Protein AF-A0A6I2R5J3-F1 (afdb_monomer)

Structure (mmCIF, N/CA/C/O backbone):
data_AF-A0A6I2R5J3-F1
#
_entry.id   AF-A0A6I2R5J3-F1
#
loop_
_atom_site.group_PDB
_atom_site.id
_atom_site.type_symbol
_atom_site.label_atom_id
_atom_site.label_alt_id
_atom_site.label_comp_id
_atom_site.label_asym_id
_atom_site.label_entity_id
_atom_site.label_seq_id
_atom_site.pdbx_PDB_ins_code
_atom_site.Cartn_x
_atom_site.Cartn_y
_atom_site.Cartn_z
_atom_site.occupancy
_atom_site.B_iso_or_equiv
_atom_site.auth_seq_id
_atom_site.auth_comp_id
_atom_site.auth_asym_id
_atom_site.auth_atom_id
_atom_site.pdbx_PDB_model_num
ATOM 1 N N . MET A 1 1 ? 14.436 -6.786 7.244 1.00 72.38 1 MET A N 1
ATOM 2 C CA . MET A 1 1 ? 13.954 -5.458 7.673 1.00 72.38 1 MET A CA 1
ATOM 3 C C . MET A 1 1 ? 12.471 -5.577 7.965 1.00 72.38 1 MET A C 1
ATOM 5 O O . MET A 1 1 ? 11.768 -6.197 7.166 1.00 72.38 1 MET A O 1
ATOM 9 N N . GLY A 1 2 ? 12.051 -5.116 9.142 1.00 89.00 2 GLY A N 1
ATOM 10 C CA . GLY A 1 2 ? 10.640 -5.061 9.518 1.00 89.00 2 GLY A CA 1
ATOM 11 C C . GLY A 1 2 ? 10.014 -3.748 9.069 1.00 89.00 2 GLY A C 1
ATOM 12 O O . GLY A 1 2 ? 10.743 -2.795 8.826 1.00 89.00 2 GLY A O 1
ATOM 13 N N . VAL A 1 3 ? 8.694 -3.744 8.941 1.00 95.38 3 VAL A N 1
ATOM 14 C CA . VAL A 1 3 ? 7.862 -2.565 8.709 1.00 95.38 3 VAL A CA 1
ATOM 15 C C . VAL A 1 3 ? 6.741 -2.611 9.736 1.00 95.38 3 VAL A C 1
ATOM 17 O O . VAL A 1 3 ? 6.055 -3.634 9.848 1.00 95.38 3 VAL A O 1
ATOM 20 N N . SER A 1 4 ? 6.545 -1.519 10.464 1.00 97.00 4 SER A N 1
ATOM 21 C CA . SER A 1 4 ? 5.436 -1.367 11.407 1.00 97.00 4 SER A CA 1
ATOM 22 C C . SER A 1 4 ? 4.466 -0.318 10.887 1.00 97.00 4 SER A C 1
ATOM 24 O O . SER A 1 4 ? 4.842 0.838 10.726 1.00 97.00 4 SER A O 1
ATOM 26 N N . ILE A 1 5 ? 3.214 -0.698 10.626 1.00 97.69 5 ILE A N 1
ATOM 27 C CA . ILE A 1 5 ? 2.158 0.247 10.234 1.00 97.69 5 ILE A CA 1
ATOM 28 C C . ILE A 1 5 ? 1.406 0.662 11.491 1.00 97.69 5 ILE A C 1
ATOM 30 O O . ILE A 1 5 ? 1.012 -0.192 12.280 1.00 97.69 5 ILE A O 1
ATOM 34 N N . THR A 1 6 ? 1.165 1.958 11.681 1.00 98.44 6 THR A N 1
ATOM 35 C CA . THR A 1 6 ? 0.516 2.484 12.887 1.00 98.44 6 THR A CA 1
ATOM 36 C C . THR A 1 6 ? -0.507 3.569 12.560 1.00 98.44 6 THR A C 1
ATOM 38 O O . THR A 1 6 ? -0.234 4.492 11.78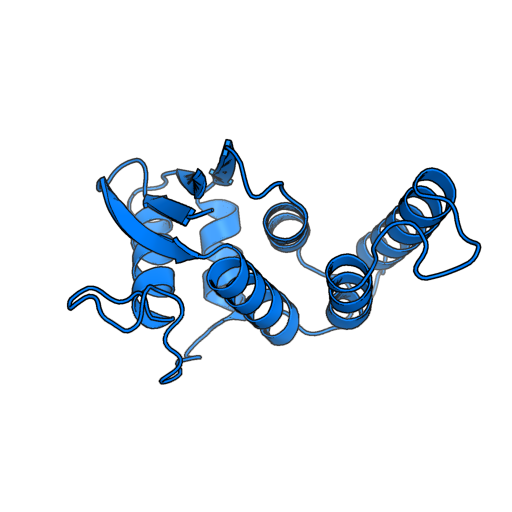8 1.00 98.44 6 THR A O 1
ATOM 41 N N . CYS A 1 7 ? -1.672 3.521 13.212 1.00 98.38 7 CYS A N 1
ATOM 42 C CA . CYS A 1 7 ? -2.554 4.686 13.302 1.00 98.38 7 CYS A CA 1
ATOM 43 C C . CYS A 1 7 ? -1.990 5.657 14.343 1.00 98.38 7 CYS A C 1
ATOM 45 O O . CYS A 1 7 ? -1.940 5.340 15.534 1.00 98.38 7 CYS A O 1
ATOM 47 N N . ARG A 1 8 ? -1.597 6.870 13.927 1.00 97.00 8 ARG A N 1
ATOM 48 C CA . ARG A 1 8 ? -0.923 7.823 14.829 1.00 97.00 8 ARG A CA 1
ATOM 49 C C . ARG A 1 8 ? -1.766 8.189 16.055 1.00 97.00 8 ARG A C 1
ATOM 51 O O . ARG A 1 8 ? -1.203 8.472 17.108 1.00 97.00 8 ARG A O 1
ATOM 58 N N . LYS A 1 9 ? -3.096 8.239 15.929 1.00 97.06 9 LYS A N 1
ATOM 59 C CA . LYS A 1 9 ? -3.976 8.681 17.022 1.00 97.06 9 LYS A CA 1
ATOM 60 C C . LYS A 1 9 ? -4.311 7.574 18.018 1.00 97.06 9 LYS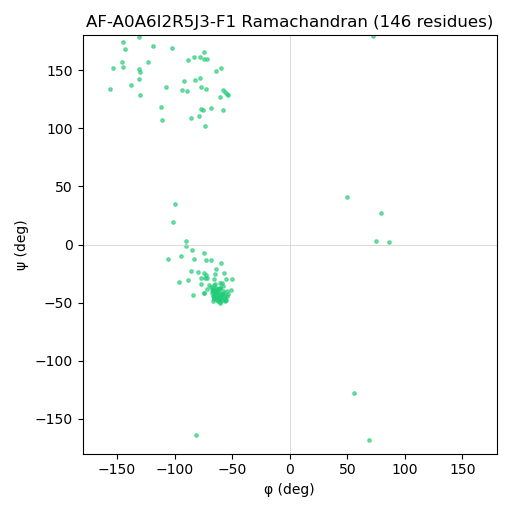 A C 1
ATOM 62 O O . LYS A 1 9 ? -4.319 7.864 19.210 1.00 97.06 9 LYS A O 1
ATOM 67 N N . THR A 1 10 ? -4.620 6.361 17.552 1.00 97.62 10 THR A N 1
ATOM 68 C CA . THR A 1 10 ? -5.009 5.246 18.437 1.00 97.62 10 THR A CA 1
ATOM 69 C C . THR A 1 10 ? -3.803 4.479 18.968 1.00 97.62 10 THR A C 1
ATOM 71 O O . THR A 1 10 ? -3.907 3.833 20.004 1.00 97.62 10 THR A O 1
ATOM 74 N N . GLY A 1 11 ? -2.661 4.543 18.277 1.00 97.50 11 GLY A N 1
ATOM 75 C CA . GLY A 1 11 ? -1.480 3.744 18.599 1.00 97.50 11 GLY A CA 1
ATOM 76 C C . GLY A 1 11 ? -1.608 2.273 18.196 1.00 97.50 11 GLY A C 1
ATOM 77 O O . GLY A 1 11 ? -0.686 1.505 18.458 1.00 97.50 11 GLY A O 1
ATOM 78 N N . ARG A 1 12 ? -2.712 1.864 17.544 1.00 97.69 12 ARG A N 1
ATOM 79 C CA . ARG A 1 12 ? -2.837 0.51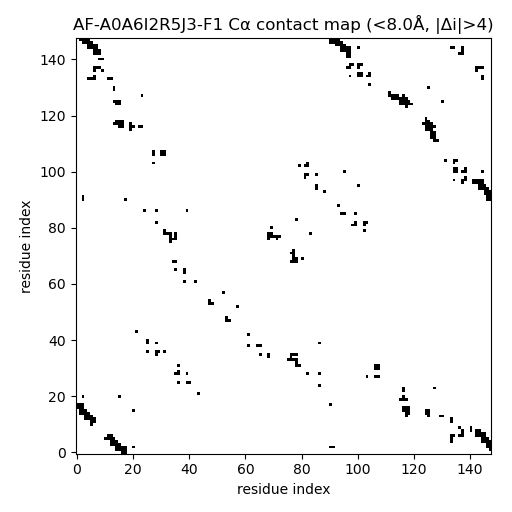1 16.987 1.00 97.69 12 ARG A CA 1
ATOM 80 C C . ARG A 1 12 ? -1.742 0.306 15.949 1.00 97.69 12 ARG A C 1
ATOM 82 O O . ARG A 1 12 ? -1.627 1.105 15.017 1.00 97.69 12 ARG A O 1
ATOM 89 N N . THR A 1 13 ? -0.981 -0.770 16.114 1.00 97.38 13 THR A N 1
ATOM 90 C CA . THR A 1 13 ? 0.149 -1.116 15.256 1.00 97.38 13 THR A CA 1
ATOM 91 C C . THR A 1 13 ? 0.082 -2.571 14.810 1.00 97.38 13 THR A C 1
ATOM 93 O O . THR A 1 13 ? -0.453 -3.415 15.530 1.00 97.38 13 THR A O 1
ATOM 96 N N . ILE A 1 14 ? 0.636 -2.851 13.633 1.00 97.19 14 ILE A N 1
ATOM 97 C CA . ILE A 1 14 ? 0.936 -4.202 13.156 1.00 97.19 14 ILE A CA 1
ATOM 98 C C . ILE A 1 14 ? 2.363 -4.258 12.632 1.00 97.19 14 ILE A C 1
ATOM 100 O O . ILE A 1 14 ? 2.816 -3.330 11.962 1.00 97.19 14 ILE A O 1
ATOM 104 N N . ASP A 1 15 ? 3.031 -5.382 12.881 1.00 96.44 15 ASP A N 1
ATOM 105 C CA . ASP A 1 15 ? 4.394 -5.629 12.424 1.00 96.44 15 ASP A CA 1
ATOM 106 C C . ASP A 1 15 ? 4.417 -6.656 11.289 1.00 96.44 15 ASP A C 1
ATOM 108 O O . ASP A 1 15 ? 3.809 -7.729 11.370 1.00 96.44 15 ASP A O 1
ATOM 112 N N . MET A 1 16 ? 5.201 -6.371 10.255 1.00 95.19 16 MET A N 1
ATOM 113 C CA . MET A 1 16 ? 5.450 -7.288 9.147 1.00 95.19 16 MET A CA 1
ATOM 114 C C . MET A 1 16 ? 6.885 -7.202 8.640 1.00 95.19 16 MET A C 1
ATOM 116 O O . MET A 1 16 ? 7.653 -6.325 9.025 1.00 95.19 16 MET A O 1
ATOM 120 N N . GLY A 1 17 ? 7.282 -8.155 7.801 1.00 93.25 17 GLY A N 1
ATOM 121 C CA . GLY A 1 17 ? 8.513 -8.030 7.021 1.00 93.25 17 GLY A CA 1
ATOM 122 C C . GLY A 1 17 ? 8.273 -7.211 5.751 1.00 93.25 17 GLY A C 1
ATOM 123 O O . GLY A 1 17 ? 7.140 -7.136 5.277 1.00 93.25 17 GLY A O 1
ATOM 124 N N . ALA A 1 18 ? 9.340 -6.690 5.140 1.00 92.19 18 ALA A N 1
ATOM 125 C CA . ALA A 1 18 ? 9.255 -5.982 3.853 1.00 92.19 18 ALA A CA 1
ATOM 126 C C . ALA A 1 18 ? 8.504 -6.787 2.768 1.00 92.19 18 ALA A C 1
ATOM 128 O O . ALA A 1 18 ? 7.677 -6.242 2.046 1.00 92.19 18 ALA A O 1
ATOM 129 N N . GLY A 1 19 ? 8.701 -8.112 2.708 1.00 93.75 19 GLY A N 1
ATOM 130 C CA . GLY A 1 19 ? 7.955 -8.981 1.788 1.00 93.75 19 GLY A CA 1
ATOM 131 C C . GLY A 1 19 ? 6.453 -9.070 2.096 1.00 93.75 19 GLY A C 1
ATOM 132 O O . GLY A 1 19 ? 5.638 -9.119 1.176 1.00 93.75 19 GLY A O 1
ATOM 133 N N . GLY A 1 20 ? 6.076 -9.039 3.377 1.00 95.56 20 GLY A N 1
ATOM 134 C CA . GLY A 1 20 ? 4.678 -8.958 3.804 1.00 95.56 20 GLY A CA 1
ATOM 135 C C . GLY A 1 20 ? 4.053 -7.624 3.407 1.00 95.56 20 GLY A C 1
ATOM 136 O O . GLY A 1 20 ? 2.986 -7.599 2.799 1.00 95.56 20 GLY A O 1
ATOM 137 N N . PHE A 1 21 ? 4.762 -6.519 3.645 1.00 96.69 21 PHE A N 1
ATOM 138 C CA . PHE A 1 21 ? 4.297 -5.186 3.266 1.00 96.69 21 PHE A CA 1
ATOM 139 C C . PHE A 1 21 ? 4.171 -5.008 1.747 1.00 96.69 21 PHE A C 1
ATOM 141 O O . PHE A 1 21 ? 3.187 -4.450 1.262 1.00 96.69 21 PHE A O 1
ATOM 148 N N . LEU A 1 22 ? 5.118 -5.548 0.974 1.00 96.12 22 LEU A N 1
ATOM 149 C CA . LEU A 1 22 ? 5.038 -5.601 -0.486 1.00 96.12 22 LEU A CA 1
ATOM 150 C C . LEU A 1 22 ? 3.812 -6.396 -0.953 1.00 96.12 22 LEU A C 1
ATOM 152 O O . LEU A 1 22 ? 3.059 -5.929 -1.803 1.00 96.12 22 LEU A O 1
ATOM 156 N N . ARG A 1 23 ? 3.567 -7.579 -0.374 1.00 96.31 23 ARG A N 1
ATOM 157 C CA . ARG A 1 23 ? 2.391 -8.399 -0.705 1.00 96.31 23 ARG A CA 1
ATOM 158 C C . ARG A 1 23 ? 1.082 -7.673 -0.392 1.00 96.31 23 ARG A C 1
ATOM 160 O O . ARG A 1 23 ? 0.130 -7.783 -1.160 1.00 96.31 23 ARG A O 1
ATOM 167 N N . LEU A 1 24 ? 1.039 -6.933 0.715 1.00 97.06 24 LEU A N 1
ATOM 168 C CA . LEU A 1 24 ? -0.109 -6.114 1.105 1.00 97.06 24 LEU A CA 1
ATOM 169 C C . LEU A 1 24 ? -0.366 -5.017 0.069 1.00 97.06 24 LEU A C 1
ATOM 171 O O . LEU A 1 24 ? -1.489 -4.892 -0.415 1.00 97.06 24 LEU A O 1
ATOM 175 N N . ARG A 1 25 ? 0.671 -4.273 -0.332 1.00 97.75 25 ARG A N 1
ATOM 176 C CA . ARG A 1 25 ? 0.547 -3.221 -1.351 1.00 97.75 25 ARG A CA 1
ATOM 177 C C . ARG A 1 25 ? 0.141 -3.767 -2.722 1.00 97.75 25 ARG A C 1
ATOM 179 O O . ARG A 1 25 ? -0.776 -3.221 -3.325 1.00 97.75 25 ARG A O 1
ATOM 186 N N . ARG A 1 26 ? 0.723 -4.883 -3.177 1.00 97.50 26 ARG A N 1
ATOM 187 C CA . ARG A 1 26 ? 0.303 -5.554 -4.427 1.00 97.50 26 ARG A CA 1
ATOM 188 C C . ARG A 1 26 ? -1.171 -5.952 -4.396 1.00 97.50 26 ARG A C 1
ATOM 190 O O . ARG A 1 26 ? -1.879 -5.762 -5.375 1.00 97.50 26 ARG A O 1
ATOM 197 N N . LYS A 1 27 ? -1.668 -6.433 -3.252 1.00 98.06 27 LYS A N 1
ATOM 198 C CA . LYS A 1 27 ? -3.094 -6.749 -3.114 1.00 98.06 27 LYS A CA 1
ATOM 199 C C . LYS A 1 27 ? -3.973 -5.495 -3.185 1.00 98.06 27 LYS A C 1
ATOM 201 O O . LYS A 1 27 ? -5.013 -5.524 -3.829 1.00 98.06 27 LYS A O 1
ATOM 206 N N . VAL A 1 28 ? -3.558 -4.382 -2.576 1.00 98.19 28 VAL A N 1
ATOM 207 C CA . VAL A 1 28 ? -4.272 -3.098 -2.706 1.00 98.19 28 VAL A CA 1
ATOM 208 C C . VAL A 1 28 ? -4.286 -2.610 -4.161 1.00 98.19 28 VAL A C 1
ATOM 210 O O . VAL A 1 28 ? -5.322 -2.129 -4.616 1.00 98.19 28 VAL A O 1
ATOM 213 N N . SER A 1 29 ? -3.180 -2.746 -4.902 1.00 97.94 29 SER A N 1
ATOM 214 C CA . SER A 1 29 ? -3.126 -2.342 -6.315 1.00 97.94 29 SER A CA 1
ATOM 215 C C . SER A 1 29 ? -4.006 -3.222 -7.207 1.00 97.94 29 SER A C 1
ATOM 217 O O . SER A 1 29 ? -4.695 -2.699 -8.077 1.00 97.94 29 SER A O 1
ATOM 219 N N . GLU A 1 30 ? -4.044 -4.531 -6.949 1.00 97.56 30 GLU A N 1
ATOM 220 C CA . GLU A 1 30 ? -4.934 -5.486 -7.620 1.00 97.56 30 GLU A CA 1
ATOM 221 C C . GLU A 1 30 ? -6.411 -5.144 -7.376 1.00 97.56 30 GLU A C 1
ATOM 223 O O . GLU A 1 30 ? -7.195 -5.085 -8.319 1.00 97.56 30 GLU A O 1
ATOM 228 N N . LEU A 1 31 ? -6.785 -4.863 -6.121 1.00 97.31 31 LEU A N 1
ATOM 229 C CA . LEU A 1 31 ? -8.166 -4.541 -5.734 1.00 97.31 31 LEU A CA 1
ATOM 230 C C . LEU A 1 31 ? -8.621 -3.158 -6.216 1.00 97.31 31 LEU A C 1
ATOM 232 O O . LEU A 1 31 ? -9.804 -2.965 -6.489 1.00 97.31 31 LEU A O 1
ATOM 236 N N . GLN A 1 32 ? -7.703 -2.197 -6.363 1.00 94.75 32 GLN A N 1
ATOM 237 C CA . GLN A 1 32 ? -7.997 -0.947 -7.072 1.00 94.75 32 GLN A CA 1
ATOM 238 C C . GLN A 1 32 ? -8.397 -1.215 -8.530 1.00 94.75 32 GLN A C 1
ATOM 240 O O . GLN A 1 32 ? -9.230 -0.493 -9.080 1.00 94.75 32 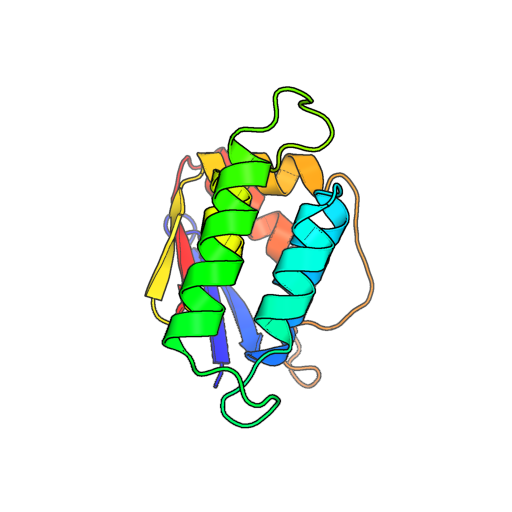GLN A O 1
ATOM 245 N N . GLY A 1 33 ? -7.820 -2.254 -9.135 1.00 91.75 33 GLY A N 1
ATOM 246 C CA . GLY A 1 33 ? -8.056 -2.624 -10.518 1.00 91.75 33 GLY A CA 1
ATOM 247 C C . GLY A 1 33 ? -7.488 -1.615 -11.514 1.00 91.75 33 GLY A C 1
ATOM 248 O O . GLY A 1 33 ? -6.705 -0.718 -11.183 1.00 91.75 33 GLY A O 1
ATOM 249 N N . GLY A 1 34 ? -7.897 -1.789 -12.769 1.00 92.38 34 GLY A N 1
ATOM 250 C CA . GLY A 1 34 ? -7.418 -0.980 -13.881 1.00 92.38 34 GLY A CA 1
ATOM 251 C C . GLY A 1 34 ? -5.965 -1.284 -14.284 1.00 92.38 34 GLY A C 1
ATOM 252 O O . GLY A 1 34 ? -5.291 -2.123 -13.683 1.00 92.38 34 GLY A O 1
ATOM 253 N N . PRO A 1 35 ? -5.460 -0.590 -15.316 1.00 95.44 35 PRO A N 1
ATOM 254 C CA . PRO A 1 35 ? -4.135 -0.832 -15.898 1.00 95.44 35 PRO A CA 1
ATOM 255 C C . PRO A 1 35 ? -2.964 -0.461 -14.974 1.00 95.44 35 PRO A C 1
ATOM 257 O O . PRO A 1 35 ? -1.822 -0.828 -15.243 1.00 95.44 35 PRO A O 1
ATOM 260 N N . PHE A 1 36 ? -3.214 0.269 -13.881 1.00 96.38 36 PHE A N 1
ATOM 261 C CA . PHE A 1 36 ? -2.157 0.658 -12.947 1.00 96.38 36 PHE A CA 1
ATOM 262 C C . PHE A 1 36 ? -1.538 -0.542 -12.221 1.00 96.38 36 PHE A C 1
ATOM 264 O O . PHE A 1 36 ? -0.357 -0.492 -11.882 1.00 96.38 36 PHE A O 1
ATOM 271 N N . HIS A 1 37 ? -2.298 -1.621 -11.996 1.00 96.62 37 HIS A N 1
ATOM 272 C CA . HIS A 1 37 ? -1.760 -2.821 -11.355 1.00 96.62 37 HIS A CA 1
ATOM 273 C C . HIS A 1 37 ? -0.549 -3.367 -12.125 1.00 96.62 37 HIS A C 1
ATOM 275 O O . HIS A 1 37 ? 0.494 -3.584 -11.518 1.00 96.62 37 HIS A O 1
ATOM 281 N N . ASP A 1 38 ? -0.631 -3.460 -13.455 1.00 96.88 38 ASP A N 1
ATOM 282 C CA . ASP A 1 38 ? 0.467 -3.957 -14.294 1.00 96.88 38 ASP A CA 1
ATOM 283 C C . ASP A 1 38 ? 1.717 -3.067 -14.210 1.00 96.88 38 ASP A C 1
ATOM 285 O O . ASP A 1 38 ? 2.844 -3.564 -14.166 1.00 96.88 38 ASP A O 1
ATOM 289 N N . VAL A 1 39 ? 1.532 -1.741 -14.140 1.00 97.12 39 VAL A N 1
ATOM 290 C CA . VAL A 1 39 ? 2.635 -0.787 -13.922 1.00 97.12 39 VAL A CA 1
ATOM 291 C C . VAL A 1 39 ? 3.271 -1.019 -12.553 1.00 97.12 39 VAL A C 1
ATOM 293 O O . VAL A 1 39 ? 4.494 -1.069 -12.431 1.00 97.12 39 VAL A O 1
ATOM 296 N N . TYR A 1 40 ? 2.453 -1.195 -11.516 1.00 97.81 40 TYR A N 1
ATOM 297 C CA . TYR A 1 40 ? 2.942 -1.422 -10.162 1.00 97.81 40 TYR A CA 1
ATOM 298 C C . TYR A 1 40 ? 3.692 -2.752 -10.023 1.00 97.81 40 TYR A C 1
ATOM 300 O O . TYR A 1 40 ? 4.730 -2.812 -9.365 1.00 97.81 40 TYR A O 1
ATOM 308 N N . GLU A 1 41 ? 3.211 -3.812 -10.671 1.00 97.12 41 GLU A N 1
ATOM 309 C CA . GLU A 1 41 ? 3.878 -5.114 -10.717 1.00 97.12 41 GLU A CA 1
ATOM 310 C C . GLU A 1 41 ? 5.262 -5.026 -11.366 1.00 97.12 41 GLU A C 1
ATOM 312 O O . GLU A 1 41 ? 6.213 -5.673 -10.911 1.00 97.12 41 GLU A O 1
ATOM 317 N N . GLU A 1 42 ? 5.395 -4.192 -12.397 1.00 95.81 42 GLU A N 1
ATOM 318 C CA . GLU A 1 42 ? 6.670 -3.915 -13.043 1.00 95.81 42 GLU A CA 1
ATOM 319 C C . GLU A 1 42 ? 7.641 -3.194 -12.101 1.00 95.81 42 GLU A C 1
ATOM 321 O O . GLU A 1 42 ? 8.771 -3.661 -11.941 1.00 95.81 42 GLU A O 1
ATOM 326 N N . VAL A 1 43 ? 7.178 -2.146 -11.406 1.00 95.44 43 VAL A N 1
ATOM 327 C CA . VAL A 1 43 ? 7.944 -1.439 -10.359 1.00 95.44 43 VAL A CA 1
ATOM 328 C C . VAL A 1 43 ? 8.421 -2.405 -9.279 1.00 95.44 43 VAL A C 1
ATOM 330 O O . VAL A 1 43 ? 9.604 -2.437 -8.955 1.00 95.44 43 VAL A O 1
ATOM 333 N N . CYS A 1 44 ? 7.533 -3.260 -8.772 1.00 94.62 44 CYS A N 1
ATOM 334 C CA . CYS A 1 44 ? 7.855 -4.232 -7.724 1.00 94.62 44 CYS A CA 1
ATOM 335 C C . CYS A 1 44 ? 8.877 -5.293 -8.152 1.00 94.62 44 CYS A C 1
ATOM 337 O O . CYS A 1 44 ? 9.470 -5.957 -7.301 1.00 94.62 44 CYS A O 1
ATOM 339 N N . SER A 1 45 ? 9.031 -5.514 -9.457 1.00 92.44 45 SER A N 1
ATOM 340 C CA . SER A 1 45 ? 9.862 -6.587 -10.002 1.00 92.44 45 SER A CA 1
ATOM 341 C C . SER A 1 45 ? 11.179 -6.074 -10.589 1.00 92.44 45 SER A C 1
ATOM 343 O O . SER A 1 45 ? 12.046 -6.879 -10.940 1.00 92.44 45 SER A O 1
ATOM 345 N N . TRP A 1 46 ? 11.331 -4.765 -10.780 1.00 94.06 46 TRP A N 1
ATOM 346 C CA . TRP A 1 46 ? 12.537 -4.180 -11.352 1.00 94.06 46 TRP A CA 1
ATOM 347 C C . TRP A 1 46 ? 13.669 -4.097 -10.321 1.00 94.06 46 TRP A C 1
ATOM 349 O O . TRP A 1 46 ? 13.452 -3.866 -9.135 1.00 94.06 46 TRP A O 1
ATOM 359 N N . TYR A 1 47 ? 14.894 -4.315 -10.788 1.00 90.00 47 TYR A N 1
ATOM 360 C CA . TYR A 1 47 ? 16.116 -4.099 -10.022 1.00 90.00 47 TYR A CA 1
ATOM 361 C C . TYR A 1 47 ? 17.271 -3.794 -10.989 1.00 90.00 47 TYR A C 1
ATOM 363 O O . TYR A 1 47 ? 17.254 -4.289 -12.125 1.00 90.00 47 TYR A O 1
ATOM 371 N N . PRO A 1 48 ? 18.293 -3.025 -10.565 1.00 87.56 48 PRO A N 1
ATOM 372 C CA . PRO A 1 48 ? 19.442 -2.717 -11.410 1.00 87.56 48 PRO A CA 1
ATOM 373 C C . PRO A 1 48 ? 20.115 -3.984 -11.954 1.00 87.56 48 PRO A C 1
ATOM 375 O O . PRO A 1 48 ? 20.422 -4.908 -11.200 1.00 87.56 48 PRO A O 1
ATOM 378 N N . GLY A 1 49 ? 20.340 -4.030 -13.269 1.00 86.94 49 GLY A N 1
ATOM 379 C CA . GLY A 1 49 ? 20.937 -5.180 -13.959 1.00 86.94 49 GLY A CA 1
ATOM 380 C C . GLY A 1 49 ? 19.951 -6.275 -14.382 1.00 86.94 49 GLY A C 1
ATOM 381 O O . GLY A 1 49 ? 20.378 -7.283 -14.943 1.00 86.94 49 GLY A O 1
ATOM 382 N N . ARG A 1 50 ? 18.639 -6.103 -14.154 1.00 86.31 50 ARG A N 1
ATOM 383 C CA . ARG A 1 50 ? 17.604 -7.004 -14.696 1.00 86.31 50 ARG A CA 1
ATOM 384 C C . ARG A 1 50 ? 17.471 -6.890 -16.218 1.00 86.31 50 ARG A C 1
ATOM 386 O O . ARG A 1 50 ? 17.213 -7.885 -16.890 1.00 86.31 50 ARG A O 1
ATOM 393 N N . THR A 1 51 ? 17.617 -5.681 -16.744 1.00 86.75 51 THR A N 1
ATOM 394 C CA . THR A 1 51 ? 17.584 -5.351 -18.175 1.00 86.75 51 THR A CA 1
ATOM 395 C C . THR A 1 51 ? 18.801 -4.483 -18.517 1.00 86.75 51 THR A C 1
ATOM 397 O O . THR A 1 51 ? 19.608 -4.168 -17.642 1.00 86.75 51 THR A O 1
ATOM 400 N N . ALA A 1 52 ? 18.952 -4.106 -19.790 1.00 91.81 52 ALA A N 1
ATOM 401 C CA . ALA A 1 52 ? 19.948 -3.114 -20.207 1.00 91.81 52 ALA A CA 1
ATOM 402 C C . ALA A 1 52 ? 19.561 -1.667 -19.826 1.00 91.81 52 ALA A C 1
ATOM 404 O O . ALA A 1 52 ? 20.364 -0.763 -20.022 1.00 91.81 52 ALA A O 1
ATOM 405 N N . GLU A 1 53 ? 18.343 -1.463 -19.313 1.00 94.25 53 GLU A N 1
ATOM 406 C CA . GLU A 1 53 ? 17.811 -0.163 -18.898 1.00 94.25 53 GLU A CA 1
ATOM 407 C C . GLU A 1 53 ? 18.490 0.299 -17.600 1.00 94.25 53 GLU A C 1
ATOM 409 O O . GLU A 1 53 ? 18.648 -0.469 -16.643 1.00 94.25 53 GLU A O 1
ATOM 414 N N . THR A 1 54 ? 18.897 1.562 -17.568 1.00 94.75 54 THR A N 1
ATOM 415 C CA . THR A 1 54 ? 19.405 2.231 -16.365 1.00 94.75 54 THR A CA 1
ATOM 416 C C . THR A 1 54 ? 18.269 2.559 -15.391 1.00 94.75 54 THR A C 1
ATOM 418 O O . THR A 1 54 ? 17.094 2.522 -15.749 1.00 94.75 54 THR A O 1
ATOM 421 N N . ALA A 1 55 ? 18.607 2.897 -14.141 1.00 93.81 55 ALA A N 1
ATOM 422 C CA . ALA A 1 55 ? 17.608 3.343 -13.164 1.00 93.81 55 ALA A CA 1
ATOM 423 C C . ALA A 1 55 ? 16.863 4.601 -13.641 1.00 93.81 55 ALA A C 1
ATOM 425 O O . ALA A 1 55 ? 15.642 4.648 -13.572 1.00 93.81 55 ALA A O 1
ATOM 426 N N . ASP A 1 56 ? 17.591 5.571 -14.201 1.00 95.31 56 ASP A N 1
ATOM 427 C CA . ASP A 1 56 ? 17.009 6.831 -14.671 1.00 95.31 56 ASP A CA 1
ATOM 428 C C . ASP A 1 56 ? 16.062 6.623 -15.864 1.00 95.31 56 ASP A C 1
ATOM 430 O O . ASP A 1 56 ? 14.998 7.239 -15.932 1.00 95.31 56 ASP A O 1
ATOM 434 N N . GLU A 1 57 ? 16.418 5.737 -16.802 1.00 95.81 57 GLU A N 1
ATOM 435 C CA . GLU A 1 57 ? 15.548 5.379 -17.931 1.00 95.81 57 GLU A CA 1
ATOM 436 C C . GLU A 1 57 ? 14.280 4.662 -17.455 1.00 95.81 57 GLU A C 1
ATOM 438 O O . GLU A 1 57 ? 13.181 4.991 -17.911 1.00 95.81 57 GLU A O 1
ATOM 443 N N . PHE A 1 58 ? 14.425 3.733 -16.504 1.00 95.88 58 PHE A N 1
ATOM 444 C CA . PHE A 1 58 ? 13.299 3.035 -15.895 1.00 95.88 58 PHE A CA 1
ATOM 445 C C . PHE A 1 58 ? 12.356 4.014 -15.190 1.00 95.88 58 PHE A C 1
ATOM 447 O O . PHE A 1 58 ? 11.155 4.020 -15.469 1.00 95.88 58 PHE A O 1
ATOM 454 N N . ASP A 1 59 ? 12.897 4.883 -14.335 1.00 95.06 59 ASP A N 1
ATOM 455 C CA . ASP A 1 59 ? 12.125 5.877 -13.594 1.00 95.06 59 ASP A CA 1
ATOM 456 C C . ASP A 1 59 ? 11.407 6.838 -14.549 1.00 95.06 59 ASP A C 1
ATOM 458 O O . ASP A 1 59 ? 10.211 7.087 -14.390 1.00 95.06 59 ASP A O 1
ATOM 462 N N . ALA A 1 60 ? 12.083 7.334 -15.591 1.00 97.00 60 ALA A N 1
ATOM 463 C CA . ALA A 1 60 ? 11.469 8.204 -16.593 1.00 97.00 60 ALA A CA 1
ATOM 464 C C . ALA A 1 60 ? 10.305 7.515 -17.326 1.00 97.00 60 ALA A C 1
ATOM 466 O O . ALA A 1 60 ? 9.229 8.101 -17.477 1.00 97.00 60 ALA A O 1
ATOM 467 N N . ARG A 1 61 ? 10.487 6.257 -17.747 1.00 97.06 61 ARG A N 1
ATOM 468 C CA . ARG A 1 61 ? 9.456 5.478 -18.446 1.00 97.06 61 ARG A CA 1
ATOM 469 C C . ARG A 1 61 ? 8.260 5.169 -17.550 1.00 97.06 61 ARG A C 1
ATOM 471 O O . ARG A 1 61 ? 7.118 5.283 -17.996 1.00 97.06 61 ARG A O 1
ATOM 478 N N . ILE A 1 62 ? 8.502 4.767 -16.305 1.00 96.75 62 ILE A N 1
ATOM 479 C CA . ILE A 1 62 ? 7.440 4.478 -15.339 1.00 96.75 62 ILE A CA 1
ATOM 480 C C . ILE A 1 62 ? 6.673 5.752 -14.989 1.00 96.75 62 ILE A C 1
ATOM 482 O O . ILE A 1 62 ? 5.444 5.735 -15.036 1.00 96.75 62 ILE A O 1
ATOM 486 N N . ASN A 1 63 ? 7.365 6.863 -14.723 1.00 96.94 63 ASN A N 1
ATOM 487 C CA . ASN A 1 63 ? 6.721 8.144 -14.431 1.00 96.94 63 ASN A CA 1
ATOM 488 C C . ASN A 1 63 ? 5.825 8.600 -15.588 1.00 96.94 63 ASN A C 1
ATOM 490 O O . ASN A 1 63 ? 4.663 8.924 -15.351 1.00 96.94 63 ASN A O 1
ATOM 494 N N . ALA A 1 64 ? 6.299 8.517 -16.836 1.00 97.81 64 ALA A N 1
ATOM 495 C CA . ALA A 1 64 ? 5.492 8.857 -18.010 1.00 97.81 64 ALA A CA 1
ATOM 496 C C . ALA A 1 64 ? 4.214 8.001 -18.117 1.00 97.81 64 ALA A C 1
ATOM 498 O O . ALA A 1 64 ? 3.131 8.528 -18.371 1.00 97.81 64 ALA A O 1
ATOM 499 N N . ARG A 1 65 ? 4.307 6.688 -17.860 1.00 97.25 65 ARG A N 1
ATOM 500 C CA . ARG A 1 65 ? 3.133 5.794 -17.855 1.00 97.25 65 ARG A CA 1
ATOM 501 C C . ARG A 1 65 ? 2.156 6.124 -16.731 1.00 97.25 65 ARG A C 1
ATOM 503 O O . ARG A 1 65 ? 0.948 6.047 -16.931 1.00 97.25 65 ARG A O 1
ATOM 510 N N . ILE A 1 66 ? 2.654 6.471 -15.547 1.00 96.38 66 ILE A N 1
ATOM 511 C CA . ILE A 1 66 ? 1.804 6.861 -14.416 1.00 96.38 66 ILE A CA 1
ATOM 512 C C . ILE A 1 66 ? 1.076 8.173 -14.728 1.00 96.38 66 ILE A C 1
ATOM 514 O O . ILE A 1 66 ? -0.123 8.269 -14.469 1.00 96.38 66 ILE A O 1
ATOM 518 N N . GLU A 1 67 ? 1.766 9.158 -15.304 1.00 96.44 67 GLU A N 1
ATOM 519 C CA . GLU A 1 67 ? 1.170 10.429 -15.725 1.00 96.44 67 GLU A CA 1
ATOM 520 C C . GLU A 1 67 ? 0.072 10.225 -16.774 1.00 96.44 67 GLU A C 1
ATOM 522 O O . GLU A 1 67 ? -1.019 10.776 -16.621 1.00 96.44 67 GLU A O 1
ATOM 527 N N . GLU A 1 68 ? 0.311 9.380 -17.781 1.00 96.38 68 GLU A N 1
ATOM 528 C CA . GLU A 1 68 ? -0.690 9.016 -18.790 1.00 96.38 68 GLU A CA 1
ATOM 529 C C . GLU A 1 68 ? -1.936 8.387 -18.146 1.00 96.38 68 GLU A C 1
ATOM 531 O O . GLU A 1 68 ? -3.059 8.826 -18.398 1.00 96.38 68 GLU A O 1
ATOM 536 N N . LEU A 1 69 ? -1.751 7.419 -17.240 1.00 96.25 69 LEU A N 1
ATOM 537 C CA . LEU A 1 69 ? -2.860 6.773 -16.531 1.00 96.25 69 LEU A CA 1
ATOM 538 C C . LEU A 1 69 ? -3.639 7.737 -15.630 1.00 96.25 69 LEU A C 1
ATOM 540 O O . LEU A 1 69 ? -4.858 7.623 -15.509 1.00 96.25 69 LEU A O 1
ATOM 544 N N . LEU A 1 70 ? -2.956 8.679 -14.978 1.00 95.38 70 LEU A N 1
ATOM 545 C CA . LEU A 1 70 ? -3.592 9.695 -14.137 1.00 95.38 70 LEU A CA 1
ATOM 546 C C . LEU A 1 70 ? -4.328 10.762 -14.962 1.00 95.38 70 LEU A C 1
ATOM 548 O O . LEU A 1 70 ? -5.286 11.356 -14.458 1.00 95.38 70 LEU A O 1
ATOM 552 N N . ALA A 1 71 ? -3.910 10.993 -16.207 1.00 94.94 71 ALA A N 1
ATOM 553 C CA . ALA A 1 71 ? -4.552 11.911 -17.142 1.00 94.94 71 ALA A CA 1
ATOM 554 C C . ALA A 1 71 ? -5.746 11.292 -17.893 1.00 94.94 71 ALA A C 1
ATOM 556 O O . ALA A 1 71 ? -6.518 12.043 -18.489 1.00 94.94 71 ALA A O 1
ATOM 557 N N . ASP A 1 72 ? -5.930 9.967 -17.839 1.00 93.31 72 ASP A N 1
ATOM 558 C CA . ASP A 1 72 ? -7.005 9.268 -18.554 1.00 93.31 72 ASP A CA 1
ATOM 559 C C . ASP A 1 72 ? -8.398 9.829 -18.179 1.00 93.31 72 ASP A C 1
ATOM 561 O O . ASP A 1 72 ? -8.745 10.041 -17.004 1.00 93.31 72 ASP A O 1
ATOM 565 N N . GLU A 1 73 ? -9.207 10.114 -19.202 1.00 91.50 73 GLU A N 1
ATOM 566 C CA . GLU A 1 73 ? -10.574 10.616 -19.048 1.00 91.50 73 GLU A CA 1
ATOM 567 C C . GLU A 1 73 ? -11.528 9.513 -18.565 1.00 91.50 73 GLU A C 1
ATOM 569 O O . GLU A 1 73 ? -12.507 9.790 -17.856 1.00 91.50 73 GLU A O 1
ATOM 574 N N . ASP A 1 74 ? -11.227 8.256 -18.899 1.00 91.12 74 ASP A N 1
ATOM 575 C CA . ASP A 1 74 ? -11.964 7.091 -18.444 1.00 91.12 74 ASP A CA 1
ATOM 576 C C . ASP A 1 74 ? -11.651 6.811 -16.969 1.00 91.12 74 ASP A C 1
ATOM 578 O O . ASP A 1 74 ? -10.641 6.214 -16.589 1.00 91.12 74 ASP A O 1
ATOM 582 N N . LYS A 1 75 ? -12.588 7.207 -16.104 1.00 84.38 75 LYS A N 1
ATOM 583 C CA . LYS A 1 75 ? -12.495 7.005 -14.651 1.00 84.38 75 LYS A CA 1
ATOM 584 C C . LYS A 1 75 ? -12.393 5.537 -14.232 1.00 84.38 75 LYS A C 1
ATOM 586 O O . LYS A 1 75 ? -12.069 5.292 -13.076 1.00 84.38 75 LYS A O 1
ATOM 591 N N . THR A 1 76 ? -12.719 4.585 -15.107 1.00 83.56 76 THR A N 1
ATOM 592 C CA . THR A 1 76 ? -12.559 3.153 -14.817 1.00 83.56 76 THR A CA 1
ATOM 593 C C . THR A 1 76 ? -11.119 2.681 -15.002 1.00 83.56 76 THR A C 1
ATOM 595 O O . THR A 1 76 ? -10.714 1.703 -14.378 1.00 83.56 76 THR A O 1
ATOM 598 N N . LYS A 1 77 ? -10.330 3.396 -15.812 1.00 86.19 77 LYS A N 1
ATOM 599 C CA . LYS A 1 77 ? -8.901 3.141 -16.031 1.00 86.19 77 LYS A CA 1
ATOM 600 C C . LYS A 1 77 ? -8.016 4.007 -15.151 1.00 86.19 77 LYS A C 1
ATOM 602 O O . LYS A 1 77 ? -6.943 3.566 -14.743 1.00 86.19 77 LYS A O 1
ATOM 607 N N . ARG A 1 78 ? -8.467 5.225 -14.847 1.00 94.94 78 ARG A N 1
ATOM 608 C CA . ARG A 1 78 ? -7.712 6.172 -14.034 1.00 94.94 78 ARG A CA 1
ATOM 609 C C . ARG A 1 78 ? -7.607 5.701 -12.574 1.00 94.94 78 ARG A C 1
ATOM 611 O O . ARG A 1 78 ? -8.635 5.645 -11.892 1.00 94.94 78 ARG A O 1
ATOM 618 N N . PRO A 1 79 ? -6.395 5.433 -12.053 1.00 95.81 79 PRO A N 1
ATOM 619 C CA . PRO A 1 79 ? -6.212 5.021 -10.666 1.00 95.81 79 PRO A CA 1
ATOM 620 C C . PRO A 1 79 ? -6.452 6.182 -9.688 1.00 95.81 79 PRO A C 1
ATOM 622 O O . PRO A 1 79 ? -6.368 7.361 -10.044 1.00 95.81 79 PRO A O 1
ATOM 625 N N . ASP A 1 80 ? -6.726 5.866 -8.421 1.00 96.75 80 ASP A N 1
ATOM 626 C CA . ASP A 1 80 ? -6.845 6.886 -7.382 1.00 96.75 80 ASP A CA 1
ATOM 627 C C . ASP A 1 80 ? -5.451 7.386 -6.987 1.00 96.75 80 ASP A C 1
ATOM 629 O O . ASP A 1 80 ? -4.644 6.646 -6.427 1.00 96.75 80 ASP A O 1
ATOM 633 N N . ILE A 1 81 ? -5.172 8.668 -7.238 1.00 96.44 81 ILE A N 1
ATOM 634 C CA . ILE A 1 81 ? -3.849 9.264 -6.998 1.00 96.44 81 ILE A CA 1
ATOM 635 C C . ILE A 1 81 ? -3.342 9.084 -5.557 1.00 96.44 81 ILE A C 1
ATOM 637 O O . ILE A 1 81 ? -2.139 8.987 -5.338 1.00 96.44 81 ILE A O 1
ATOM 641 N N . LYS A 1 82 ? -4.232 9.000 -4.558 1.00 97.81 82 LYS A N 1
ATOM 642 C CA . LYS A 1 82 ? -3.816 8.804 -3.159 1.00 97.81 82 LYS A CA 1
ATOM 643 C C . LYS A 1 82 ? -3.423 7.360 -2.872 1.00 97.81 82 LYS A C 1
ATOM 645 O O . LYS A 1 82 ? -2.620 7.119 -1.976 1.00 97.81 82 LYS A O 1
ATOM 650 N N . ILE A 1 83 ? -4.017 6.411 -3.591 1.00 98.12 83 ILE A N 1
AT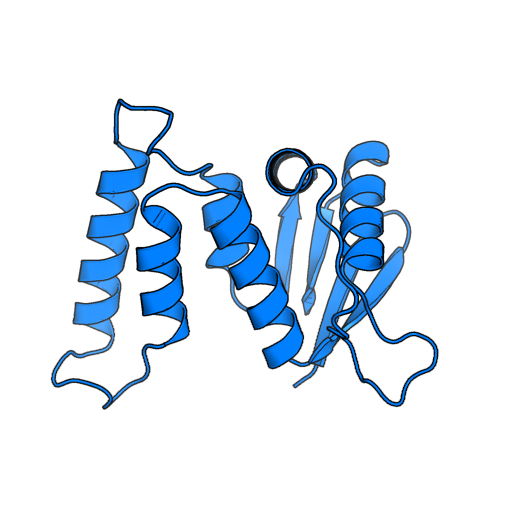OM 651 C CA . ILE A 1 83 ? -3.621 5.005 -3.528 1.00 98.12 83 ILE A CA 1
ATOM 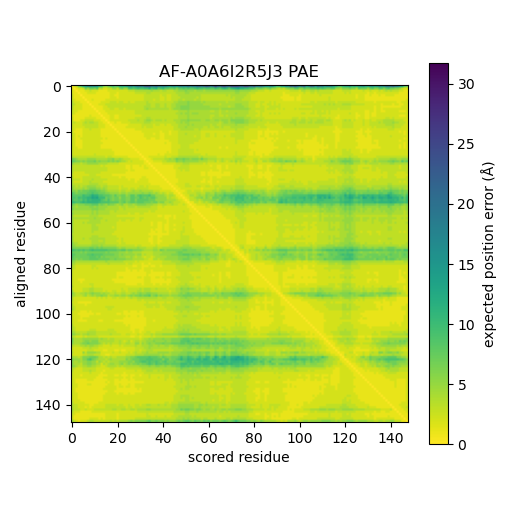652 C C . ILE A 1 83 ? -2.303 4.827 -4.283 1.00 98.12 83 ILE A C 1
ATOM 654 O O . ILE A 1 83 ? -1.410 4.172 -3.763 1.00 98.12 83 ILE A O 1
ATOM 658 N N . VAL A 1 84 ? -2.132 5.469 -5.443 1.00 97.69 84 VAL A N 1
ATOM 659 C CA . VAL A 1 84 ? -0.849 5.492 -6.171 1.00 97.69 84 VAL A CA 1
ATOM 660 C C . VAL A 1 84 ? 0.281 6.027 -5.284 1.00 97.69 84 VAL A C 1
ATOM 662 O O . VAL A 1 84 ? 1.306 5.364 -5.153 1.00 97.69 84 VAL A O 1
ATOM 665 N N . ASP A 1 85 ? 0.069 7.161 -4.607 1.00 97.31 85 ASP A N 1
ATOM 666 C CA . ASP A 1 85 ? 1.028 7.728 -3.646 1.00 97.31 85 ASP A CA 1
ATOM 667 C C . ASP A 1 85 ? 1.379 6.729 -2.526 1.00 97.31 85 ASP A C 1
ATOM 669 O O . ASP A 1 85 ? 2.550 6.457 -2.285 1.00 97.31 85 ASP A O 1
ATOM 673 N N . PHE A 1 86 ? 0.385 6.086 -1.901 1.00 98.00 86 PHE A N 1
ATOM 674 C CA . PHE A 1 86 ? 0.629 5.029 -0.906 1.00 98.00 86 PHE A CA 1
ATOM 675 C C . PHE A 1 86 ? 1.495 3.880 -1.450 1.00 98.00 86 PHE A C 1
ATOM 677 O O . PHE A 1 86 ? 2.395 3.397 -0.763 1.00 98.00 86 PHE A O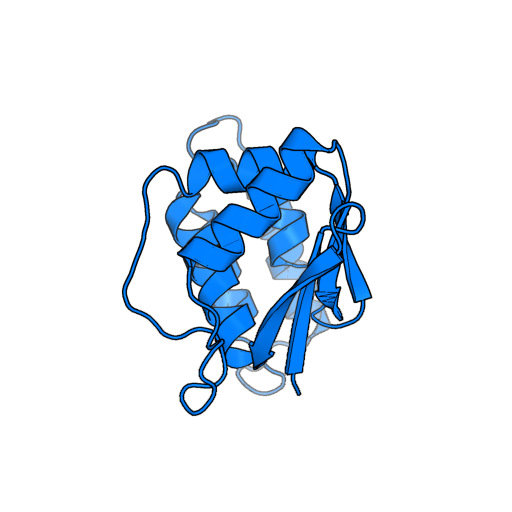 1
ATOM 684 N N . LEU A 1 87 ? 1.205 3.420 -2.667 1.00 97.88 87 LEU A N 1
ATOM 685 C CA . LEU A 1 87 ? 1.856 2.260 -3.269 1.00 97.88 87 LEU A CA 1
ATOM 686 C C . LEU A 1 87 ? 3.322 2.535 -3.635 1.00 97.88 87 LEU A C 1
ATOM 688 O O . LEU A 1 87 ? 4.147 1.628 -3.498 1.00 97.88 87 LEU A O 1
ATOM 692 N N . LEU A 1 88 ? 3.636 3.762 -4.062 1.00 96.50 88 LEU A N 1
ATOM 693 C CA . LEU A 1 88 ? 4.964 4.177 -4.531 1.00 96.50 88 LEU A CA 1
ATOM 694 C C . LEU A 1 88 ? 5.842 4.822 -3.448 1.00 96.50 88 LEU A C 1
ATOM 696 O O . LEU A 1 88 ? 7.032 5.034 -3.675 1.00 96.50 88 LEU A O 1
ATOM 700 N N . GLN A 1 89 ? 5.297 5.127 -2.269 1.00 96.38 89 GLN A N 1
ATOM 701 C CA . GLN A 1 89 ? 6.101 5.609 -1.148 1.00 96.38 89 GLN A CA 1
ATOM 702 C C . GLN A 1 89 ? 7.115 4.557 -0.663 1.00 96.38 89 GLN A C 1
ATOM 704 O O . GLN A 1 89 ? 6.877 3.348 -0.700 1.00 96.38 89 GLN A O 1
ATOM 709 N N . THR A 1 90 ? 8.244 5.052 -0.149 1.00 92.38 90 THR A N 1
ATOM 710 C CA . THR A 1 90 ? 9.302 4.243 0.474 1.00 92.38 90 THR A CA 1
ATOM 711 C C . THR A 1 90 ? 8.796 3.445 1.678 1.00 92.38 90 THR A C 1
ATOM 713 O O . THR A 1 90 ? 7.886 3.858 2.400 1.00 92.38 90 THR A O 1
ATOM 716 N N . ASP A 1 91 ? 9.443 2.314 1.941 1.00 92.44 91 ASP A N 1
ATOM 717 C CA . ASP A 1 91 ? 9.172 1.454 3.096 1.00 92.44 91 ASP A CA 1
ATOM 718 C C . ASP A 1 91 ? 9.668 2.079 4.409 1.00 92.44 91 ASP A C 1
ATOM 720 O O . ASP A 1 91 ? 9.287 1.622 5.482 1.00 92.44 91 ASP A O 1
ATOM 724 N N . VAL A 1 92 ? 10.488 3.134 4.335 1.00 89.62 92 VAL A N 1
ATOM 725 C CA . VAL A 1 92 ? 11.102 3.789 5.496 1.00 89.62 92 VAL A CA 1
ATOM 726 C C . VAL A 1 92 ? 10.505 5.179 5.706 1.00 89.62 92 VAL A C 1
ATOM 728 O O . VAL A 1 92 ? 10.823 6.120 4.981 1.00 89.62 92 VAL A O 1
ATOM 731 N N . GLY A 1 93 ? 9.677 5.326 6.743 1.00 91.94 93 GLY A N 1
ATOM 732 C CA . GLY A 1 93 ? 9.150 6.626 7.172 1.00 91.94 93 GLY A CA 1
ATOM 733 C C . GLY A 1 93 ? 7.982 7.154 6.334 1.00 91.94 93 GLY A C 1
ATOM 734 O O . GLY A 1 93 ? 7.793 8.370 6.252 1.00 91.94 93 GLY A O 1
ATOM 735 N N . GLY A 1 94 ? 7.204 6.270 5.709 1.00 96.31 94 GLY A N 1
ATOM 736 C CA . GLY A 1 94 ? 6.056 6.666 4.904 1.00 96.31 94 GLY A CA 1
ATOM 737 C C . GLY A 1 94 ? 4.848 7.115 5.731 1.00 96.31 94 GLY A C 1
ATOM 738 O O . GLY A 1 94 ? 4.725 6.873 6.941 1.00 96.31 94 GLY A O 1
ATOM 739 N N . ARG A 1 95 ? 3.956 7.859 5.077 1.00 97.81 95 ARG A N 1
ATOM 740 C CA . ARG A 1 95 ? 2.801 8.502 5.705 1.00 97.81 95 ARG A CA 1
ATOM 741 C C . ARG A 1 95 ? 1.707 8.762 4.684 1.00 97.81 95 ARG A C 1
ATOM 743 O O . ARG A 1 95 ? 1.929 9.426 3.676 1.00 97.81 95 ARG A O 1
ATOM 750 N N . ILE A 1 96 ? 0.478 8.414 5.052 1.00 98.38 96 ILE A N 1
ATOM 751 C CA . ILE A 1 96 ? -0.721 8.846 4.331 1.00 98.38 96 ILE A CA 1
ATOM 752 C C . ILE A 1 96 ? -1.766 9.427 5.283 1.00 98.38 96 ILE A C 1
ATOM 754 O O . ILE A 1 96 ? -1.889 9.024 6.439 1.00 98.38 96 ILE A O 1
ATOM 758 N N . ARG A 1 97 ? -2.549 10.391 4.792 1.00 98.19 97 ARG A N 1
ATOM 759 C CA . ARG A 1 97 ? -3.666 10.977 5.551 1.00 98.19 97 ARG A CA 1
ATOM 760 C C . ARG A 1 97 ? -4.889 10.059 5.536 1.00 98.19 97 ARG A C 1
ATOM 762 O O . ARG A 1 97 ? -5.062 9.263 4.612 1.00 98.19 97 ARG A O 1
ATOM 769 N N . TYR A 1 98 ? -5.817 10.273 6.473 1.00 98.00 98 TYR A N 1
ATOM 770 C CA . TYR A 1 98 ? -7.097 9.549 6.537 1.00 98.00 98 TYR A CA 1
ATOM 771 C C . TYR A 1 98 ? -7.871 9.523 5.205 1.00 98.00 98 TYR A C 1
ATOM 773 O O . TYR A 1 98 ? -8.587 8.571 4.917 1.00 98.00 98 TYR A O 1
ATOM 781 N N . GLY A 1 99 ? -7.721 10.555 4.364 1.00 98.31 99 GLY A N 1
ATOM 782 C CA . GLY A 1 99 ? -8.352 10.605 3.045 1.00 98.31 99 GLY A CA 1
ATOM 783 C C . GLY A 1 99 ? -7.848 9.529 2.078 1.00 98.31 99 GLY A C 1
ATOM 784 O O . GLY A 1 99 ? -8.636 9.040 1.279 1.00 98.31 99 GLY A O 1
ATOM 785 N N . ALA A 1 100 ? -6.571 9.151 2.154 1.00 98.38 100 ALA A N 1
ATOM 786 C CA . ALA A 1 100 ? -6.030 8.011 1.416 1.00 98.38 100 ALA A CA 1
ATOM 787 C C . ALA A 1 100 ? -6.496 6.694 2.050 1.00 98.38 100 ALA A C 1
ATOM 789 O O . ALA A 1 100 ? -6.948 5.807 1.338 1.00 98.38 100 ALA A O 1
ATOM 790 N N . CYS A 1 101 ? -6.506 6.613 3.388 1.00 98.62 101 CYS A N 1
ATOM 791 C CA . CYS A 1 101 ? -7.000 5.434 4.109 1.00 98.62 101 CYS A CA 1
ATOM 792 C C . CYS A 1 101 ? -8.453 5.103 3.730 1.00 98.62 101 CYS A C 1
ATOM 794 O O . CYS A 1 101 ? -8.785 3.950 3.474 1.00 98.62 101 CYS A O 1
ATOM 796 N N . LYS A 1 102 ? -9.304 6.130 3.611 1.00 98.62 102 LYS A N 1
ATOM 797 C CA . LYS A 1 102 ? -10.692 6.006 3.149 1.00 98.62 102 LYS A CA 1
ATOM 798 C C . LYS A 1 102 ? -10.789 5.467 1.720 1.00 98.62 102 LYS A C 1
ATOM 800 O O . LYS A 1 102 ? -11.660 4.648 1.443 1.00 98.62 102 LYS A O 1
ATOM 805 N N . ASN A 1 103 ? -9.925 5.935 0.821 1.00 98.44 103 ASN A N 1
ATOM 806 C CA . ASN A 1 103 ? -9.900 5.464 -0.563 1.00 98.44 103 ASN A CA 1
ATOM 807 C C . ASN A 1 103 ? -9.446 3.998 -0.629 1.00 98.44 103 ASN A C 1
ATOM 809 O O . ASN A 1 103 ? -10.086 3.206 -1.314 1.00 98.44 103 ASN A O 1
ATOM 813 N N . ILE A 1 104 ? -8.427 3.623 0.153 1.00 98.56 104 ILE A N 1
ATOM 814 C CA . ILE A 1 104 ? -7.962 2.234 0.271 1.00 98.56 104 ILE A CA 1
ATOM 815 C C . ILE A 1 104 ? -9.085 1.337 0.814 1.00 98.56 104 ILE A C 1
ATOM 817 O O . ILE A 1 104 ? -9.408 0.342 0.178 1.00 98.56 104 ILE A O 1
ATOM 821 N N . LEU A 1 105 ? -9.753 1.714 1.914 1.00 98.44 105 LEU A N 1
ATOM 822 C CA . LEU A 1 105 ? -10.909 0.971 2.450 1.00 98.44 105 LEU A CA 1
ATOM 823 C C . LEU A 1 105 ? -12.005 0.759 1.402 1.00 98.44 105 LEU A C 1
ATOM 825 O O . LEU A 1 105 ? -12.602 -0.311 1.334 1.00 98.44 105 LEU A O 1
ATOM 829 N N . LYS A 1 106 ? -12.268 1.775 0.573 1.00 98.06 106 LYS A N 1
ATOM 830 C CA . LYS A 1 106 ? -13.282 1.687 -0.477 1.00 98.06 106 LYS A CA 1
ATOM 831 C C . LYS A 1 106 ? -12.920 0.646 -1.539 1.00 98.06 106 LYS A C 1
ATOM 833 O O . LYS A 1 106 ? -13.814 -0.080 -1.958 1.00 98.06 106 LYS A O 1
ATOM 838 N N . VAL A 1 107 ? -11.664 0.600 -1.994 1.00 97.06 107 VAL A N 1
ATOM 839 C CA . VAL A 1 107 ? -11.257 -0.341 -3.055 1.00 97.06 107 VAL A CA 1
ATOM 840 C C . VAL A 1 107 ? -11.069 -1.760 -2.537 1.00 97.06 107 VAL A C 1
ATOM 842 O O . VAL A 1 107 ? -11.387 -2.701 -3.249 1.00 97.06 107 VAL A O 1
ATOM 845 N N . ILE A 1 108 ? -10.603 -1.931 -1.295 1.00 97.25 108 ILE A N 1
ATOM 846 C CA . ILE A 1 108 ? -10.457 -3.273 -0.722 1.00 97.25 108 ILE A CA 1
ATOM 847 C C . ILE A 1 108 ? -11.812 -3.872 -0.326 1.00 97.25 108 ILE A C 1
ATOM 849 O O . ILE A 1 108 ? -11.942 -5.089 -0.295 1.00 97.25 108 ILE A O 1
ATOM 853 N N . GLY A 1 109 ? -12.825 -3.041 -0.054 1.00 96.50 109 GLY A N 1
ATOM 854 C CA . GLY A 1 109 ? -14.193 -3.492 0.186 1.00 96.50 109 GLY A CA 1
ATOM 855 C C . GLY A 1 109 ? -14.293 -4.513 1.322 1.00 96.50 109 GLY A C 1
ATOM 856 O O . GLY A 1 109 ? -13.808 -4.283 2.431 1.00 96.50 109 GLY A O 1
ATOM 857 N N . ASP A 1 110 ? -14.935 -5.643 1.040 1.00 96.31 110 ASP A N 1
ATOM 858 C CA . ASP A 1 110 ? -15.086 -6.781 1.947 1.00 96.31 110 ASP A CA 1
ATOM 859 C C . ASP A 1 110 ? -13.951 -7.812 1.833 1.00 96.31 110 ASP A C 1
ATOM 861 O O . ASP A 1 110 ? -13.976 -8.809 2.557 1.00 96.31 110 ASP A O 1
ATOM 865 N N . TYR A 1 111 ? -12.933 -7.562 0.996 1.00 97.19 111 TYR A N 1
ATOM 866 C CA . TYR A 1 111 ? -11.812 -8.479 0.801 1.00 97.19 111 TYR A CA 1
ATOM 867 C C . TYR A 1 111 ? -11.166 -8.851 2.135 1.00 97.19 111 TYR A C 1
ATOM 869 O O . TYR A 1 111 ? -10.778 -7.993 2.937 1.00 97.19 111 TYR A O 1
ATOM 877 N N . ASP A 1 112 ? -11.012 -10.148 2.350 1.00 94.25 112 ASP A N 1
ATOM 878 C CA . ASP A 1 112 ? -10.222 -10.722 3.424 1.00 94.25 112 ASP A CA 1
ATOM 879 C C . ASP A 1 112 ? -9.580 -12.016 2.942 1.00 94.25 112 ASP A C 1
ATOM 881 O O . ASP A 1 112 ? -10.071 -12.670 2.019 1.00 94.25 112 ASP A O 1
ATOM 885 N N . ASP A 1 113 ? -8.495 -12.406 3.591 1.00 93.50 113 ASP A N 1
ATOM 886 C CA . ASP A 1 113 ? -7.814 -13.654 3.296 1.00 93.50 113 ASP A CA 1
ATOM 887 C C . ASP A 1 113 ? -7.230 -14.290 4.561 1.00 93.50 113 ASP A C 1
ATOM 889 O O . ASP A 1 113 ? -7.264 -13.743 5.662 1.00 93.50 113 ASP A O 1
ATOM 893 N N . ASN A 1 114 ? -6.697 -15.498 4.389 1.00 90.62 114 ASN A N 1
ATOM 894 C CA . ASN A 1 114 ? -6.003 -16.228 5.446 1.00 90.62 114 ASN A CA 1
ATOM 895 C C . ASN A 1 114 ? -4.475 -16.135 5.300 1.00 90.62 114 ASN A C 1
ATOM 897 O O . ASN A 1 114 ? -3.751 -16.986 5.822 1.00 90.62 114 ASN A O 1
ATOM 901 N N . ILE A 1 115 ? -3.968 -15.149 4.554 1.00 92.62 115 ILE A N 1
ATOM 902 C CA . ILE A 1 115 ? -2.534 -14.958 4.360 1.00 92.62 115 ILE A CA 1
ATOM 903 C C . ILE A 1 115 ? -1.950 -14.310 5.614 1.00 92.62 115 ILE A C 1
ATOM 905 O O . ILE A 1 115 ? -2.472 -13.347 6.172 1.00 92.62 115 ILE A O 1
ATOM 909 N N . LEU A 1 116 ? -0.812 -14.846 6.044 1.00 93.44 116 LEU A N 1
ATOM 910 C CA . LEU A 1 116 ? -0.001 -14.253 7.093 1.00 93.44 116 LEU A CA 1
ATOM 911 C C . LEU A 1 116 ? 0.927 -13.214 6.456 1.00 93.44 116 LEU A C 1
ATOM 913 O O . LEU A 1 116 ? 1.840 -13.562 5.704 1.00 93.44 116 LEU A O 1
ATOM 917 N N . TYR A 1 117 ? 0.653 -11.939 6.722 1.00 94.50 117 TYR A N 1
ATOM 918 C CA . TYR A 1 117 ? 1.471 -10.811 6.272 1.00 94.50 117 TYR A CA 1
ATOM 919 C C . TYR A 1 117 ? 2.582 -10.498 7.276 1.00 94.50 117 TYR A C 1
ATOM 921 O O . TYR A 1 117 ? 3.660 -10.040 6.896 1.00 94.50 117 TYR A O 1
ATOM 929 N N . GLY A 1 118 ? 2.320 -10.752 8.559 1.00 93.44 118 GLY A N 1
ATOM 930 C CA . GLY A 1 118 ? 3.276 -10.592 9.642 1.00 93.44 118 GLY A CA 1
ATOM 931 C C . GLY A 1 118 ? 4.237 -11.770 9.797 1.00 93.44 118 GLY A C 1
ATOM 932 O O . GLY A 1 118 ? 4.388 -12.636 8.938 1.00 93.44 118 GLY A O 1
ATOM 933 N N . TYR A 1 119 ? 4.889 -11.831 10.953 1.00 91.44 119 TYR A N 1
ATOM 934 C CA . TYR A 1 119 ? 5.808 -12.917 11.291 1.00 91.44 119 TYR A CA 1
ATOM 935 C C . TYR A 1 119 ? 5.029 -14.166 11.730 1.00 91.44 119 TYR A C 1
ATOM 937 O O . TYR A 1 119 ? 4.443 -14.164 12.807 1.00 91.44 119 TYR A O 1
ATOM 945 N N . CYS A 1 120 ? 5.028 -15.239 10.929 1.00 85.69 120 CYS A N 1
ATOM 946 C CA . CYS A 1 120 ? 4.178 -16.426 11.146 1.00 85.69 120 CYS A CA 1
ATOM 947 C C . CYS A 1 120 ? 4.345 -17.119 12.512 1.00 85.69 120 CYS A C 1
ATOM 949 O O . CYS A 1 120 ? 3.435 -17.806 12.961 1.00 85.69 120 CYS A O 1
ATOM 951 N N . GLY A 1 121 ? 5.501 -16.966 13.164 1.00 87.31 121 GLY A N 1
ATOM 952 C CA . GLY A 1 121 ? 5.762 -17.529 14.494 1.00 87.31 121 GLY A CA 1
ATOM 953 C C . GLY A 1 121 ? 5.271 -16.667 15.659 1.00 87.31 121 GLY A C 1
ATOM 954 O O . GLY A 1 121 ? 5.392 -17.083 16.809 1.00 87.31 121 GLY A O 1
ATOM 955 N N . ARG A 1 122 ? 4.757 -15.461 15.391 1.00 88.62 122 ARG A N 1
ATOM 956 C CA . ARG A 1 122 ? 4.246 -14.561 16.424 1.00 88.62 122 ARG A CA 1
ATOM 957 C C . ARG A 1 122 ? 2.741 -14.770 16.639 1.00 88.62 122 ARG A C 1
ATOM 959 O O . ARG A 1 122 ? 2.009 -14.931 15.663 1.00 88.62 122 ARG A O 1
ATOM 966 N N . PRO A 1 123 ? 2.257 -14.724 17.894 1.00 88.44 123 PRO A N 1
ATOM 967 C CA . PRO A 1 123 ? 0.827 -14.838 18.185 1.00 88.44 123 PRO A CA 1
ATOM 968 C C . PRO A 1 123 ? 0.015 -13.661 17.621 1.00 88.44 123 PRO A C 1
ATOM 970 O O . PRO A 1 123 ? -1.161 -13.821 17.315 1.00 88.44 123 PRO A O 1
ATOM 973 N N . ASP A 1 124 ? 0.650 -12.504 17.440 1.00 90.31 124 ASP A N 1
ATOM 974 C CA . ASP A 1 124 ? 0.106 -11.287 16.834 1.00 90.31 124 ASP A CA 1
ATOM 975 C C . ASP A 1 124 ? 0.525 -11.135 15.361 1.00 90.31 124 ASP A C 1
ATOM 977 O O . ASP A 1 124 ? 0.776 -10.035 14.872 1.00 90.31 124 ASP A O 1
ATOM 981 N N . CYS A 1 125 ? 0.645 -12.256 14.641 1.00 94.31 125 CYS A N 1
ATOM 982 C CA . CYS A 1 125 ? 0.970 -12.247 13.220 1.00 94.31 125 CYS A CA 1
ATOM 983 C C . CYS A 1 125 ? -0.068 -11.438 12.427 1.00 94.31 125 CYS A C 1
ATOM 985 O O . CYS A 1 125 ? -1.232 -11.831 12.348 1.00 94.31 125 CYS A O 1
ATOM 987 N N . ALA A 1 126 ? 0.383 -10.338 11.818 1.00 96.19 126 ALA A N 1
ATOM 988 C CA . ALA A 1 126 ? -0.468 -9.434 11.058 1.00 96.19 126 ALA A CA 1
ATOM 989 C C . ALA A 1 126 ? -1.194 -10.142 9.903 1.00 96.19 126 ALA A C 1
ATOM 991 O O . ALA A 1 126 ? -0.579 -10.857 9.100 1.00 96.19 126 ALA A O 1
ATOM 992 N N . LYS A 1 127 ? -2.495 -9.879 9.794 1.00 96.38 127 LYS A N 1
ATOM 993 C CA . LYS A 1 127 ? -3.386 -10.316 8.714 1.00 96.38 127 LYS A CA 1
ATOM 994 C C . LYS A 1 127 ? -3.984 -9.116 7.985 1.00 96.38 127 LYS A C 1
ATOM 996 O O . LYS A 1 127 ? -3.886 -7.973 8.439 1.00 96.38 127 LYS A O 1
ATOM 1001 N N . PHE A 1 128 ? -4.662 -9.375 6.868 1.00 97.19 128 PHE A N 1
ATOM 1002 C CA . PHE A 1 128 ? -5.328 -8.317 6.108 1.00 97.19 128 PHE A CA 1
ATOM 1003 C C . PHE A 1 128 ? -6.413 -7.595 6.930 1.00 97.19 128 PHE A C 1
ATOM 1005 O O . PHE A 1 128 ? -6.537 -6.371 6.870 1.00 97.19 128 PHE A O 1
ATOM 1012 N N . ALA A 1 129 ? -7.150 -8.326 7.773 1.00 96.75 129 ALA A N 1
ATOM 1013 C CA . ALA A 1 129 ? -8.124 -7.759 8.709 1.00 96.75 129 ALA A CA 1
ATOM 1014 C C . ALA A 1 129 ? -7.527 -6.729 9.689 1.00 96.75 129 ALA A C 1
ATOM 1016 O O . ALA A 1 129 ? -8.173 -5.723 10.009 1.00 96.75 129 ALA A O 1
ATOM 1017 N N . ASP A 1 130 ? -6.286 -6.928 10.135 1.00 97.44 130 ASP A N 1
ATOM 1018 C CA . ASP A 1 130 ? -5.628 -5.984 11.040 1.00 97.44 130 ASP A CA 1
ATOM 1019 C C . ASP A 1 130 ? -5.249 -4.691 10.306 1.00 97.44 130 ASP A C 1
ATOM 1021 O O . ASP A 1 130 ? -5.437 -3.594 10.835 1.00 97.44 130 ASP A O 1
ATOM 1025 N N . PHE A 1 131 ? -4.810 -4.803 9.046 1.00 97.94 131 PHE A N 1
ATOM 1026 C CA . PHE A 1 131 ? -4.591 -3.647 8.175 1.00 97.94 131 PHE A CA 1
ATOM 1027 C C . PHE A 1 131 ? -5.886 -2.857 7.942 1.00 97.94 131 PHE A C 1
ATOM 1029 O O . PHE A 1 131 ? -5.899 -1.640 8.140 1.00 97.94 131 PHE A O 1
ATOM 1036 N N . LYS A 1 132 ? -6.998 -3.539 7.618 1.00 98.00 132 LYS A N 1
ATOM 1037 C CA . LYS A 1 132 ? -8.334 -2.916 7.518 1.00 98.00 132 LYS A CA 1
ATOM 1038 C C . LYS A 1 132 ? -8.690 -2.152 8.793 1.00 98.00 132 LYS A C 1
ATOM 1040 O O . LYS A 1 132 ? -9.163 -1.019 8.723 1.00 98.00 132 LYS A O 1
ATOM 1045 N N . SER A 1 133 ? -8.402 -2.737 9.954 1.00 98.06 133 SER A N 1
ATOM 1046 C CA . SER A 1 133 ? -8.675 -2.111 11.249 1.00 98.06 133 SER A CA 1
ATOM 1047 C C . SER A 1 133 ? -7.850 -0.841 11.485 1.00 98.06 133 SER A C 1
ATOM 1049 O O . SER A 1 133 ? -8.383 0.139 11.996 1.00 98.06 133 SER A O 1
ATOM 1051 N N . ILE A 1 134 ? -6.573 -0.811 11.084 1.00 98.38 134 ILE A N 1
ATOM 1052 C CA . ILE A 1 134 ? -5.752 0.412 11.157 1.00 98.38 134 ILE A CA 1
ATOM 1053 C C . ILE A 1 134 ? -6.309 1.501 10.241 1.00 98.38 134 ILE A C 1
ATOM 1055 O O . ILE A 1 134 ? -6.431 2.652 10.664 1.00 98.38 134 ILE A O 1
ATOM 1059 N N . LEU A 1 135 ? -6.661 1.158 8.999 1.00 98.50 135 LEU A N 1
ATOM 1060 C CA . LEU A 1 135 ? -7.245 2.124 8.069 1.00 98.50 135 LEU A CA 1
ATOM 1061 C C . LEU A 1 135 ? -8.539 2.719 8.636 1.00 98.50 135 LEU A C 1
ATOM 1063 O O . LEU A 1 135 ? -8.740 3.933 8.552 1.00 98.50 135 LEU A O 1
ATOM 1067 N N . GLN A 1 136 ? -9.390 1.878 9.231 1.00 98.50 136 GLN A N 1
ATOM 1068 C CA . GLN A 1 136 ? -10.643 2.295 9.854 1.00 98.50 136 GLN A CA 1
ATOM 1069 C C . GLN A 1 136 ? -10.388 3.232 11.041 1.00 98.50 136 GLN A C 1
ATOM 1071 O O . GLN A 1 136 ? -10.943 4.329 11.070 1.00 98.50 136 GLN A O 1
ATOM 1076 N N . ASP A 1 137 ? -9.461 2.878 11.941 1.00 98.50 137 ASP A N 1
ATOM 1077 C CA . ASP A 1 137 ? -9.030 3.748 13.041 1.00 98.50 137 ASP A CA 1
ATOM 1078 C C . ASP A 1 137 ? -8.569 5.124 12.514 1.00 98.50 137 ASP A C 1
ATOM 1080 O O . ASP A 1 137 ? -8.937 6.165 13.068 1.00 98.50 137 ASP A O 1
ATOM 1084 N N . CYS A 1 138 ? -7.774 5.165 11.437 1.00 98.56 138 CYS A N 1
ATOM 1085 C CA . CYS A 1 138 ? -7.318 6.416 10.824 1.00 98.56 138 CYS A CA 1
ATOM 1086 C C . CYS A 1 138 ? -8.479 7.244 10.257 1.00 98.56 138 CYS A C 1
ATOM 1088 O O . CYS A 1 138 ? -8.477 8.468 10.403 1.00 98.56 138 CYS A O 1
ATOM 1090 N N . VAL A 1 139 ? -9.470 6.609 9.627 1.00 98.50 139 VAL A N 1
ATOM 1091 C CA . VAL A 1 139 ? -10.658 7.293 9.092 1.00 98.50 139 VAL A CA 1
ATOM 1092 C C . VAL A 1 139 ? -11.524 7.862 10.211 1.00 98.50 139 VAL A C 1
ATOM 1094 O O . VAL A 1 139 ? -11.849 9.052 10.168 1.00 98.50 139 VAL A O 1
ATOM 1097 N N . ASP A 1 140 ? -11.830 7.064 11.231 1.00 98.50 140 ASP A N 1
ATOM 1098 C CA . ASP A 1 140 ? -12.716 7.454 12.333 1.00 98.50 140 ASP A CA 1
ATOM 1099 C C . ASP A 1 140 ? -12.110 8.571 13.181 1.00 98.50 140 ASP A C 1
ATOM 1101 O O . ASP A 1 140 ? -12.790 9.514 13.588 1.00 98.50 140 ASP A O 1
ATOM 1105 N N . THR A 1 141 ? -10.795 8.518 13.387 1.00 98.06 141 THR A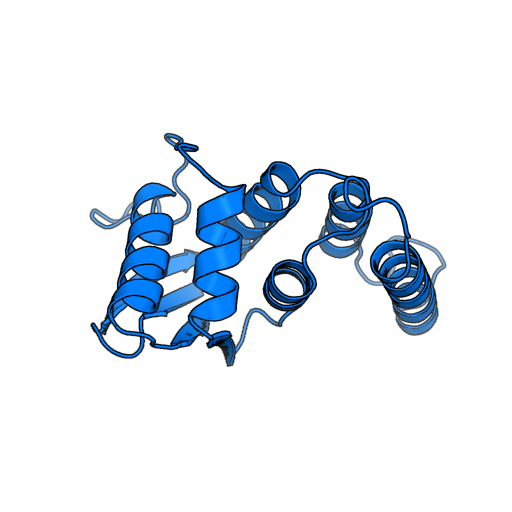 N 1
ATOM 1106 C CA . THR A 1 141 ? -10.067 9.531 14.158 1.00 98.06 141 THR A CA 1
ATOM 1107 C C . THR A 1 141 ? -9.541 10.694 13.316 1.00 98.06 141 THR A C 1
ATOM 1109 O O . THR A 1 141 ? -8.927 11.612 13.868 1.00 98.06 141 THR A O 1
ATOM 1112 N N . LYS A 1 142 ? -9.764 10.680 11.992 1.00 97.75 142 LYS A N 1
ATOM 1113 C CA . LYS A 1 142 ? -9.186 11.627 11.017 1.00 97.75 142 LYS A CA 1
ATOM 1114 C C . LYS A 1 142 ? -7.666 11.781 11.178 1.00 97.75 142 LYS A C 1
ATOM 1116 O O . LYS A 1 142 ? -7.133 12.890 11.101 1.00 97.75 142 LYS A O 1
ATOM 1121 N N . SER A 1 143 ? -6.975 10.671 11.427 1.00 97.00 143 SER A N 1
ATOM 1122 C CA . SER A 1 143 ? -5.536 10.624 11.691 1.00 97.00 143 SER A CA 1
ATOM 1123 C C . SER A 1 143 ? -4.721 10.150 10.488 1.00 97.00 143 SER A C 1
ATOM 1125 O O . SER A 1 143 ? -5.250 9.653 9.495 1.00 97.00 143 SER A O 1
ATOM 1127 N N . ASP A 1 144 ? -3.407 10.311 10.593 1.00 97.94 144 ASP A N 1
ATOM 1128 C CA . ASP A 1 144 ? -2.459 9.768 9.631 1.00 97.94 144 ASP A CA 1
ATOM 1129 C C . ASP A 1 144 ? -2.178 8.295 9.954 1.00 97.94 144 ASP A C 1
ATOM 1131 O O . ASP A 1 144 ? -1.999 7.929 11.122 1.00 97.94 144 ASP A O 1
ATOM 1135 N N . MET A 1 145 ? -2.054 7.485 8.907 1.00 98.31 145 MET A N 1
ATOM 1136 C CA . MET A 1 145 ? -1.374 6.197 8.972 1.00 98.31 145 MET A CA 1
ATOM 1137 C C . MET A 1 145 ? 0.104 6.431 8.659 1.00 98.31 145 MET A C 1
ATOM 1139 O O . MET A 1 145 ? 0.431 7.138 7.702 1.00 98.31 145 MET A O 1
ATOM 1143 N N . ILE A 1 146 ? 0.993 5.873 9.472 1.00 98.19 146 ILE A N 1
ATOM 1144 C CA . ILE A 1 146 ? 2.447 5.950 9.286 1.00 98.19 146 ILE A CA 1
ATOM 1145 C C . ILE A 1 146 ? 3.049 4.556 9.214 1.00 98.19 146 ILE A C 1
ATOM 1147 O O . ILE A 1 146 ? 2.464 3.618 9.754 1.00 98.19 146 ILE A O 1
ATOM 1151 N N . TRP A 1 147 ? 4.219 4.441 8.591 1.00 97.38 147 TRP A N 1
ATOM 1152 C CA . TRP A 1 147 ? 5.035 3.239 8.683 1.00 97.38 147 TRP A CA 1
ATOM 1153 C C . TRP A 1 147 ? 6.533 3.539 8.678 1.00 97.38 147 TRP A C 1
ATOM 1155 O O . TRP A 1 147 ? 6.978 4.561 8.151 1.00 97.38 147 TRP A O 1
ATOM 1165 N N . SER A 1 148 ? 7.300 2.651 9.304 1.00 93.38 148 SER A N 1
ATOM 1166 C CA . SER A 1 148 ? 8.761 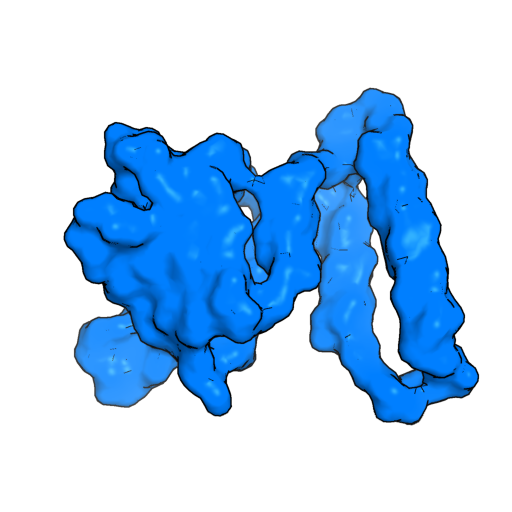2.709 9.419 1.00 93.38 148 SER A CA 1
ATOM 1167 C C . SER A 1 148 ? 9.367 1.332 9.610 1.00 93.38 148 SER A C 1
ATOM 1169 O O . SER A 1 148 ? 8.630 0.462 10.135 1.00 93.38 148 SER A O 1
#

pLDDT: mean 95.22, std 3.84, range [72.38, 98.62]

Mean predicted aligned error: 3.14 Å

Radius of gyration: 15.7 Å; Cα contacts (8 Å, |Δi|>4): 222; chains: 1; bounding box: 36×29×39 Å

Sequence (148 aa):
MGVSITCRKTGRTIDMGAGGFLRLRRKVSELQGGPFHDVYEEVCSWYPGRTAETADEFDARINARIEELLADEDKTKRPDIKIVDFLLQTDVGGRIRYGACKNILKVIGDYDDNILYGYCGRPDCAKFADFKSILQDCVDTKSDMIWS

Organism: Flavonifractor plautii (NCBI:txid292800)

Solvent-accessible surface area (backbone atoms only — not comparable to full-atom values): 8086 Å² total; per-residue (Å²): 110,69,31,38,44,30,15,70,78,81,64,51,67,44,50,23,36,53,70,26,52,50,52,51,44,53,50,52,37,53,47,61,38,46,67,54,29,64,55,49,54,48,62,76,68,61,56,93,76,76,56,96,61,50,70,67,57,47,52,53,55,51,50,52,51,50,52,52,38,63,66,42,84,53,68,78,48,27,60,58,66,54,52,50,50,64,64,71,48,59,74,72,68,32,74,44,50,21,73,32,32,48,51,48,52,60,43,46,62,88,72,74,68,90,58,72,32,15,50,81,91,44,96,78,42,24,35,55,66,55,53,53,49,35,33,48,53,9,41,78,67,68,21,39,37,36,30,58

Foldseek 3Di:
DKKWKAFPPPRQIDIFRPVLVLVLLLLLLVLLDAPVSVLLVCVVPDDPPPDPDDPVRNVVVSVVVLVVLCPDPPPSRRGDVLSVQVSPDDSPKDKGWLVSLVVSCVSCPPDFDPDQSHDPPDPRGDGPVSVNVRSVSRNVVRTMIIMD

Secondary structure (DSSP, 8-state):
-EEEEEETTT--EEEEEHHHHHHHHHHHHHHH-STHHHHHHHHHH--TTSSS--HHHHHHHHHHHHHHHHH-S-TTTS--HHHHHHHHS-SSSEEE-HHHHHHHHHHHTT-------S-TTSTT---HHHHHHHHHHHHHTTPPEEE-